Protein AF-A0A1G2IHN0-F1 (afdb_monomer_lite)

Secondary structure (DSSP, 8-state):
-HHHHHHHHHHHHHHHHHHHHHHHHHHHHHHHHHHHH--S-HHHHHHHHHHHHHHHHHHHHHHTT-HHHHHHH-TTSS---

Foldseek 3Di:
DVVVVVVVVVVVLLVVLVVLLVQLVVLLVVLVVCCVVVPDPNVVSVVSNVVSVVSNCQSVCLNVVPPVNCVVVNPPPNPDD

Organism: NCBI:txid1802214

pLDDT: mean 81.06, std 11.87, range [43.66, 95.12]

Structure (mmCIF, N/CA/C/O backbone):
data_AF-A0A1G2IHN0-F1
#
_entry.id   AF-A0A1G2IHN0-F1
#
loop_
_atom_site.group_PDB
_atom_site.id
_atom_site.type_symbol
_atom_site.label_atom_id
_atom_site.label_alt_id
_atom_site.label_comp_id
_atom_site.label_asym_id
_atom_site.label_entity_id
_atom_site.label_seq_id
_atom_site.pdbx_PDB_ins_code
_atom_site.Cartn_x
_atom_site.Cartn_y
_atom_site.Cartn_z
_atom_site.occupancy
_atom_site.B_iso_or_equiv
_atom_site.auth_seq_id
_atom_site.auth_comp_id
_atom_site.auth_asym_id
_atom_site.auth_atom_id
_atom_site.pdbx_PDB_model_num
ATOM 1 N N . MET A 1 1 ? -4.865 2.259 34.849 1.00 59.56 1 MET A N 1
ATOM 2 C CA . MET A 1 1 ? -3.899 1.541 33.982 1.00 59.56 1 MET A CA 1
ATOM 3 C C . MET A 1 1 ? -4.533 1.001 32.694 1.00 59.56 1 MET A C 1
ATOM 5 O O . MET A 1 1 ? -3.934 1.154 31.644 1.00 59.56 1 MET A O 1
ATOM 9 N N . ILE A 1 2 ? -5.757 0.459 32.732 1.00 69.75 2 ILE A N 1
ATOM 10 C CA . ILE A 1 2 ? -6.442 -0.176 31.580 1.00 69.75 2 ILE A CA 1
ATOM 11 C C . ILE A 1 2 ? -6.661 0.766 30.371 1.00 69.75 2 ILE A C 1
ATOM 13 O O . ILE A 1 2 ? -6.480 0.357 29.228 1.00 69.75 2 ILE A O 1
ATOM 17 N N . ILE A 1 3 ? -6.985 2.043 30.606 1.00 72.25 3 ILE A N 1
ATOM 18 C CA . ILE A 1 3 ? -7.256 3.028 29.537 1.00 72.25 3 ILE A CA 1
ATOM 19 C C . ILE A 1 3 ? -5.989 3.361 28.730 1.00 72.25 3 ILE A C 1
ATOM 21 O O . ILE A 1 3 ? -6.039 3.440 27.504 1.00 72.25 3 ILE A O 1
ATOM 25 N N . LEU A 1 4 ? -4.842 3.491 29.408 1.00 75.25 4 LEU A N 1
ATOM 26 C CA . LEU A 1 4 ? -3.555 3.797 28.774 1.00 75.25 4 LEU A CA 1
ATOM 27 C C . LEU A 1 4 ? -3.125 2.679 27.813 1.00 75.25 4 LEU A C 1
ATOM 29 O O . LEU A 1 4 ? -2.709 2.955 26.691 1.00 75.25 4 LEU A O 1
ATOM 33 N N . PHE A 1 5 ? -3.294 1.418 28.224 1.00 78.38 5 PHE A N 1
ATOM 34 C CA . PHE A 1 5 ? -3.011 0.257 27.377 1.00 78.38 5 PHE A CA 1
ATOM 35 C C . PHE A 1 5 ? -3.910 0.208 26.138 1.00 78.38 5 PHE A C 1
ATOM 37 O O . PHE A 1 5 ? -3.425 -0.086 25.046 1.00 78.38 5 PHE A O 1
ATOM 44 N N . LYS A 1 6 ? -5.203 0.540 26.275 1.00 76.31 6 LYS A N 1
ATOM 45 C CA . LYS A 1 6 ? -6.128 0.582 25.133 1.00 76.31 6 LYS A CA 1
ATOM 46 C C . LYS A 1 6 ? -5.725 1.674 24.132 1.00 76.31 6 LYS A C 1
ATOM 48 O O . LYS A 1 6 ? -5.727 1.423 22.931 1.00 76.31 6 LYS A O 1
ATOM 53 N N . PHE A 1 7 ? -5.305 2.842 24.622 1.00 77.81 7 PHE A N 1
ATOM 54 C CA . PHE A 1 7 ? -4.862 3.952 23.774 1.00 77.81 7 PHE A CA 1
ATOM 55 C C . PHE A 1 7 ? -3.559 3.638 23.024 1.00 77.81 7 PHE A C 1
ATOM 57 O O . PHE A 1 7 ? -3.492 3.828 21.813 1.00 77.81 7 PHE A O 1
ATOM 64 N N . LEU A 1 8 ? -2.554 3.083 23.712 1.00 81.62 8 LEU A N 1
ATOM 65 C CA . LEU A 1 8 ? -1.297 2.639 23.095 1.00 81.62 8 LEU A CA 1
ATOM 66 C C . LEU A 1 8 ? -1.533 1.595 22.004 1.00 81.62 8 LEU A C 1
ATOM 68 O O . LEU A 1 8 ? -0.955 1.698 20.926 1.00 81.62 8 LEU A O 1
ATOM 72 N N . LYS A 1 9 ? -2.415 0.624 22.270 1.00 79.06 9 LYS A N 1
ATOM 73 C CA . LYS A 1 9 ? -2.770 -0.416 21.304 1.00 79.06 9 LYS A CA 1
ATOM 74 C C . LYS A 1 9 ? -3.362 0.204 20.038 1.00 79.06 9 LYS A C 1
ATOM 76 O O . LYS A 1 9 ? -2.849 -0.045 18.956 1.00 79.06 9 LYS A O 1
ATOM 81 N N . ILE A 1 10 ? -4.382 1.054 20.172 1.00 79.75 10 ILE A N 1
ATOM 82 C CA . ILE A 1 10 ? -5.026 1.717 19.026 1.00 79.75 10 ILE A CA 1
ATOM 83 C C . ILE A 1 10 ? -4.013 2.553 18.240 1.00 79.75 10 ILE A C 1
ATOM 85 O O . ILE A 1 10 ? -3.934 2.423 17.022 1.00 79.75 10 ILE A O 1
ATOM 89 N N . SER A 1 11 ? -3.207 3.362 18.931 1.00 81.50 11 SER A N 1
ATOM 90 C CA . SER A 1 11 ? -2.203 4.209 18.283 1.00 81.50 11 SER A CA 1
ATOM 91 C C . SER A 1 11 ? -1.166 3.384 17.516 1.00 81.50 11 SER A C 1
ATOM 93 O O . SER A 1 11 ? -0.797 3.743 16.403 1.00 81.50 11 SER A O 1
ATOM 95 N N . PHE A 1 12 ? -0.738 2.245 18.071 1.00 83.94 12 PHE A N 1
ATOM 96 C CA . PHE A 1 12 ? 0.187 1.328 17.407 1.00 83.94 12 PHE A CA 1
ATOM 97 C C . PHE A 1 12 ? -0.406 0.730 16.126 1.00 83.94 12 PHE A C 1
ATOM 99 O O . PHE A 1 12 ? 0.279 0.711 15.110 1.00 83.94 12 PHE A O 1
ATOM 106 N N . PHE A 1 13 ? -1.669 0.292 16.142 1.00 80.50 13 PHE A N 1
ATOM 107 C CA . PHE A 1 13 ? -2.323 -0.245 14.941 1.00 80.50 13 PHE A CA 1
ATOM 108 C C . PHE A 1 13 ? -2.488 0.816 13.853 1.00 80.50 13 PHE A C 1
ATOM 110 O O . PHE A 1 13 ? -2.092 0.592 12.715 1.00 80.50 13 PHE A O 1
ATOM 117 N N . VAL A 1 14 ? -2.960 2.006 14.225 1.00 83.94 14 VAL A N 1
ATOM 118 C CA . VAL A 1 14 ? -3.082 3.145 13.304 1.00 83.94 14 VAL A CA 1
ATOM 119 C C . VAL A 1 14 ? -1.720 3.515 12.707 1.00 83.94 14 VAL A C 1
ATOM 121 O O . VAL A 1 14 ? -1.610 3.763 11.508 1.00 83.94 14 VAL A O 1
ATOM 124 N N . PHE A 1 15 ? -0.664 3.527 13.522 1.00 87.38 15 PHE A N 1
ATOM 125 C CA . PHE A 1 15 ? 0.697 3.785 13.056 1.00 87.38 15 PHE A CA 1
ATOM 126 C C . PHE A 1 15 ? 1.215 2.683 12.120 1.00 87.38 15 PHE A C 1
ATOM 128 O O . PHE A 1 15 ? 1.829 2.982 11.093 1.00 87.38 15 PHE A O 1
ATOM 135 N N . LEU A 1 16 ? 0.954 1.416 12.445 1.00 87.62 16 LEU A N 1
ATOM 136 C CA . LEU A 1 16 ? 1.335 0.272 11.620 1.00 87.62 16 LEU A CA 1
ATOM 137 C C . LEU A 1 16 ? 0.666 0.338 10.240 1.00 87.62 16 LEU A C 1
ATOM 139 O O . LEU A 1 16 ? 1.324 0.111 9.230 1.00 87.62 16 LEU A O 1
ATOM 143 N N . ASP A 1 17 ? -0.603 0.732 10.178 1.00 88.62 17 ASP A N 1
ATOM 144 C CA . ASP A 1 17 ? -1.304 0.911 8.908 1.00 88.62 17 ASP A CA 1
ATOM 145 C C . ASP A 1 17 ? -0.765 2.076 8.095 1.00 88.62 17 ASP A C 1
ATOM 147 O O . ASP A 1 17 ? -0.502 1.921 6.907 1.00 88.62 17 ASP A O 1
ATOM 151 N N . ILE A 1 18 ? -0.574 3.242 8.717 1.00 89.50 18 ILE A N 1
ATOM 152 C CA . ILE A 1 18 ? -0.055 4.420 8.011 1.00 89.50 18 ILE A CA 1
ATOM 153 C C . ILE A 1 18 ? 1.341 4.124 7.461 1.00 89.50 18 ILE A C 1
ATOM 155 O O . ILE A 1 18 ? 1.621 4.430 6.303 1.00 89.50 18 ILE A O 1
ATOM 159 N N . SER A 1 19 ? 2.203 3.493 8.261 1.00 92.56 19 SER A N 1
ATOM 160 C CA . SER A 1 19 ? 3.541 3.095 7.816 1.00 92.56 19 SER A CA 1
ATOM 161 C C . SER A 1 19 ? 3.493 2.028 6.718 1.00 92.56 19 SER A C 1
ATOM 163 O O . SER A 1 19 ? 4.258 2.120 5.760 1.00 92.56 19 SER A O 1
ATOM 165 N N . GLY A 1 20 ? 2.550 1.085 6.779 1.00 91.38 20 GLY A N 1
ATOM 166 C CA . GLY A 1 20 ? 2.314 0.093 5.732 1.00 91.38 20 GLY A CA 1
ATOM 167 C C . GLY A 1 20 ? 1.780 0.678 4.418 1.00 91.38 20 GLY A C 1
ATOM 168 O O . GLY A 1 20 ? 2.244 0.300 3.342 1.00 91.38 20 GLY A O 1
ATOM 169 N N . ILE A 1 21 ? 0.870 1.657 4.477 1.00 92.25 21 ILE A N 1
ATOM 170 C CA . ILE A 1 21 ? 0.407 2.421 3.305 1.00 92.25 21 ILE A CA 1
ATOM 171 C C . ILE A 1 21 ? 1.589 3.1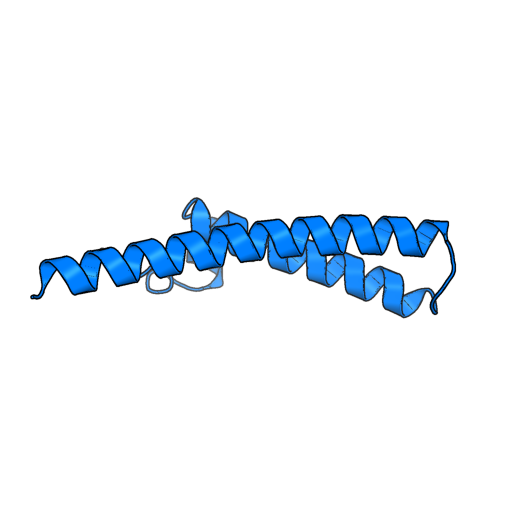64 2.680 1.00 92.25 21 ILE A C 1
ATOM 173 O O . ILE A 1 21 ? 1.790 3.093 1.467 1.00 92.25 21 ILE A O 1
ATOM 177 N N . LEU A 1 22 ? 2.388 3.849 3.503 1.00 94.00 22 LEU A N 1
ATOM 178 C CA . LEU A 1 22 ? 3.553 4.602 3.045 1.00 94.00 22 LEU A CA 1
ATOM 179 C C . LEU A 1 22 ? 4.593 3.681 2.394 1.00 94.00 22 LEU A C 1
ATOM 181 O O . LEU A 1 22 ? 5.134 4.016 1.342 1.00 94.00 22 LEU A O 1
ATOM 185 N N . LEU A 1 23 ? 4.819 2.500 2.976 1.00 93.62 23 LEU A N 1
ATOM 186 C CA . LEU A 1 23 ? 5.674 1.461 2.410 1.00 93.62 23 LEU A CA 1
ATOM 187 C C . LEU A 1 23 ? 5.141 0.969 1.058 1.00 93.62 23 LEU A C 1
ATOM 189 O O . LEU A 1 23 ? 5.913 0.846 0.112 1.00 93.62 23 LEU A O 1
ATOM 193 N N . GLY A 1 24 ? 3.833 0.730 0.938 1.00 92.62 24 GLY A N 1
ATOM 194 C CA . GLY A 1 24 ? 3.202 0.336 -0.323 1.00 92.62 24 GLY A CA 1
ATOM 195 C C . GLY A 1 24 ? 3.374 1.388 -1.425 1.00 92.62 24 GLY A C 1
ATOM 196 O O . GLY A 1 24 ? 3.779 1.054 -2.537 1.00 92.62 24 GLY A O 1
ATOM 197 N N . VAL A 1 25 ? 3.154 2.670 -1.103 1.00 94.00 25 VAL A N 1
ATOM 198 C CA . VAL A 1 25 ? 3.401 3.800 -2.022 1.00 94.00 25 VAL A CA 1
ATOM 199 C C . VAL A 1 25 ? 4.878 3.882 -2.410 1.00 94.00 25 VAL A C 1
ATOM 201 O O . VAL A 1 25 ? 5.197 4.066 -3.584 1.00 94.00 25 VAL A O 1
ATOM 204 N N . PHE A 1 26 ? 5.782 3.711 -1.444 1.00 95.12 26 PHE A N 1
ATOM 205 C CA . PHE A 1 26 ? 7.219 3.713 -1.692 1.00 95.12 26 PHE A CA 1
ATOM 206 C C . PHE A 1 26 ? 7.638 2.579 -2.634 1.00 95.12 26 PHE A C 1
ATOM 208 O O . PHE A 1 26 ? 8.360 2.829 -3.593 1.00 95.12 26 PHE A O 1
ATOM 215 N N . LEU A 1 27 ? 7.157 1.354 -2.412 1.00 93.62 27 LEU A N 1
ATOM 216 C CA . LEU A 1 27 ? 7.456 0.199 -3.264 1.00 93.62 27 LEU A C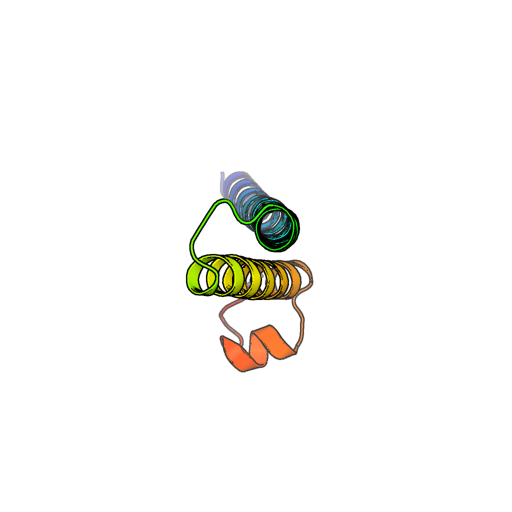A 1
ATOM 217 C C . LEU A 1 27 ? 6.880 0.350 -4.673 1.00 93.62 27 LEU A C 1
ATOM 219 O O . LEU A 1 27 ? 7.534 -0.025 -5.640 1.00 93.62 27 LEU A O 1
ATOM 223 N N . LEU A 1 28 ? 5.690 0.938 -4.801 1.00 92.56 28 LEU A N 1
ATOM 224 C CA . LEU A 1 28 ? 5.106 1.288 -6.094 1.00 92.56 28 LEU A CA 1
ATOM 225 C C . LEU A 1 28 ? 5.978 2.287 -6.855 1.00 92.56 28 LEU A C 1
ATOM 227 O O . LEU A 1 28 ? 6.305 2.062 -8.019 1.00 92.56 28 LEU A O 1
ATOM 231 N N . PHE A 1 29 ? 6.381 3.370 -6.190 1.00 92.00 29 PHE A N 1
ATOM 232 C CA . PHE A 1 29 ? 7.250 4.379 -6.783 1.00 92.00 29 PHE A CA 1
ATOM 233 C C . PHE A 1 29 ? 8.616 3.797 -7.161 1.00 92.00 29 PHE A C 1
ATOM 235 O O . PHE A 1 29 ? 9.086 4.008 -8.278 1.00 92.00 29 PHE A O 1
ATOM 242 N N . LEU A 1 30 ? 9.222 3.014 -6.263 1.00 90.56 30 LEU A N 1
ATOM 243 C CA . LEU A 1 30 ? 10.484 2.322 -6.502 1.00 90.56 30 LEU A CA 1
ATOM 244 C C . LEU A 1 30 ? 10.365 1.363 -7.687 1.00 90.56 30 LEU A C 1
ATOM 246 O O . LEU A 1 30 ? 11.199 1.403 -8.580 1.00 90.56 30 LEU A O 1
ATOM 250 N N . GLY A 1 31 ? 9.316 0.545 -7.732 1.00 88.81 31 GLY A N 1
ATOM 251 C CA . GLY A 1 31 ? 9.073 -0.384 -8.828 1.00 88.81 31 GLY A CA 1
ATOM 252 C C . GLY A 1 31 ? 8.935 0.327 -10.176 1.00 88.81 31 GLY A C 1
ATOM 253 O O . GLY A 1 31 ? 9.571 -0.078 -11.142 1.00 88.81 31 GLY A O 1
ATOM 254 N N . VAL A 1 32 ? 8.198 1.443 -10.241 1.00 87.06 32 VAL A N 1
ATOM 255 C CA . VAL A 1 32 ? 8.110 2.270 -11.461 1.00 87.06 32 VAL A CA 1
ATOM 256 C C . VAL A 1 32 ? 9.475 2.842 -11.850 1.00 87.06 32 VAL A C 1
ATOM 258 O O . VAL A 1 32 ? 9.847 2.805 -13.022 1.00 87.06 32 VAL A O 1
ATOM 261 N N . LEU A 1 33 ? 10.244 3.338 -10.878 1.00 89.19 33 LEU A N 1
ATOM 262 C CA . LEU A 1 33 ? 11.583 3.873 -11.118 1.00 89.19 33 LEU A CA 1
ATOM 263 C C . LEU A 1 33 ? 12.533 2.796 -11.668 1.00 89.19 33 LEU A C 1
ATOM 265 O O . LEU A 1 33 ? 13.310 3.071 -12.579 1.00 89.19 33 LEU A O 1
ATOM 269 N N . LEU A 1 34 ? 12.449 1.569 -11.149 1.00 88.69 34 LEU A N 1
ATOM 270 C CA . LEU A 1 34 ? 13.255 0.432 -11.592 1.00 88.69 34 LEU A CA 1
ATOM 271 C C . LEU A 1 34 ? 12.890 -0.021 -13.007 1.00 88.69 34 LEU A C 1
ATOM 273 O O . LEU A 1 34 ? 13.790 -0.238 -13.817 1.00 88.69 34 LEU A O 1
ATOM 277 N N . VAL A 1 35 ? 11.595 -0.042 -13.340 1.00 83.69 35 VAL A N 1
ATOM 278 C CA . VAL A 1 35 ? 11.116 -0.340 -14.701 1.00 83.69 35 VAL A CA 1
ATOM 279 C C . VAL A 1 35 ? 11.671 0.659 -15.724 1.00 83.69 35 VAL A C 1
ATOM 281 O O . VAL A 1 35 ? 11.987 0.271 -16.847 1.00 83.69 35 VAL A O 1
ATOM 284 N N . ILE A 1 36 ? 11.820 1.934 -15.348 1.00 86.56 36 ILE A N 1
ATOM 285 C CA . ILE A 1 36 ? 12.379 2.979 -16.222 1.00 86.56 36 ILE A CA 1
ATOM 286 C C . ILE A 1 36 ? 13.919 2.931 -16.248 1.00 86.56 36 ILE A C 1
ATOM 288 O O . ILE A 1 36 ? 14.527 3.207 -17.281 1.00 86.56 36 ILE A O 1
ATOM 292 N N . GLY A 1 37 ? 14.553 2.598 -15.120 1.00 81.06 37 GLY A N 1
ATOM 293 C CA . GLY A 1 37 ? 16.004 2.665 -14.923 1.00 81.06 37 GLY A CA 1
ATOM 294 C C . GLY A 1 37 ? 16.786 1.380 -15.211 1.00 81.06 37 GLY A C 1
ATOM 295 O O . GLY A 1 37 ? 18.011 1.420 -15.138 1.00 81.06 37 GLY A O 1
ATOM 296 N N . ALA A 1 38 ? 16.112 0.262 -15.507 1.00 66.19 38 ALA A N 1
ATOM 297 C CA . ALA A 1 38 ? 16.687 -1.043 -15.873 1.00 66.19 38 ALA A CA 1
ATOM 298 C C . ALA A 1 38 ? 17.904 -1.476 -15.023 1.00 66.19 38 ALA A C 1
ATOM 300 O O . ALA A 1 38 ? 18.879 -2.025 -15.536 1.00 66.19 38 ALA A O 1
ATOM 301 N N . ALA A 1 39 ? 17.863 -1.212 -13.713 1.00 76.06 39 ALA A N 1
ATOM 302 C CA . ALA A 1 39 ? 18.969 -1.510 -12.802 1.00 76.06 39 ALA A CA 1
ATOM 303 C C . ALA A 1 39 ? 18.978 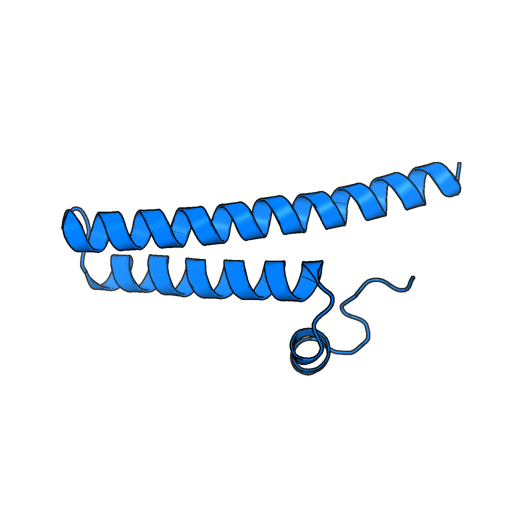-2.973 -12.315 1.00 76.06 39 ALA A C 1
ATOM 305 O O . ALA A 1 39 ? 19.984 -3.434 -11.775 1.00 76.06 39 ALA A O 1
ATOM 306 N N . ILE A 1 40 ? 17.865 -3.701 -12.469 1.00 83.38 40 ILE A N 1
ATOM 307 C CA . ILE A 1 40 ? 17.648 -5.042 -11.908 1.00 83.38 40 ILE A CA 1
ATOM 308 C C . ILE A 1 40 ? 16.923 -5.919 -12.951 1.00 83.38 40 ILE A C 1
ATOM 310 O O . ILE A 1 40 ? 16.333 -5.383 -13.891 1.00 83.38 40 ILE A O 1
ATOM 314 N N . PRO A 1 41 ? 16.982 -7.266 -12.868 1.00 84.94 41 PRO A N 1
ATOM 315 C CA . PRO A 1 41 ? 16.229 -8.116 -13.780 1.00 84.94 41 PRO A CA 1
ATOM 316 C C . PRO A 1 41 ? 14.726 -7.827 -13.755 1.00 84.94 41 PRO A C 1
ATOM 318 O O . PRO A 1 41 ? 14.1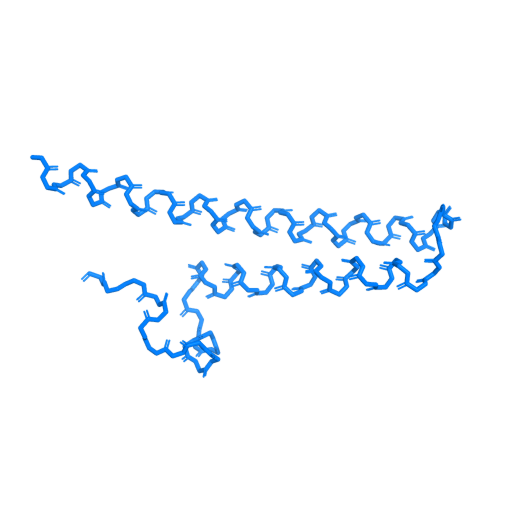00 -7.832 -12.699 1.00 84.94 41 PRO A O 1
ATOM 321 N N . GLN A 1 42 ? 14.145 -7.690 -14.946 1.00 82.75 42 GLN A N 1
ATOM 322 C CA . GLN A 1 42 ? 12.765 -7.250 -15.177 1.00 82.75 42 GLN A CA 1
ATOM 323 C C . GLN A 1 42 ? 11.708 -8.023 -14.371 1.00 82.75 42 GLN A C 1
ATOM 325 O O . GLN A 1 42 ? 10.705 -7.460 -13.945 1.00 82.75 42 GLN A O 1
ATOM 330 N N . TRP A 1 43 ? 11.924 -9.322 -14.140 1.00 86.69 43 TRP A N 1
ATOM 331 C CA . TRP A 1 43 ? 11.015 -10.148 -13.341 1.00 86.69 43 TRP A CA 1
ATOM 332 C C . TRP A 1 43 ? 10.939 -9.692 -11.877 1.00 86.69 43 TRP A C 1
ATOM 334 O O . TRP A 1 43 ? 9.876 -9.790 -11.268 1.00 86.69 43 TRP A O 1
ATOM 344 N N . LEU A 1 44 ? 12.032 -9.162 -11.319 1.00 86.94 44 LEU A N 1
ATOM 345 C CA . LEU A 1 44 ? 12.072 -8.661 -9.950 1.00 86.94 44 LEU A CA 1
ATOM 346 C C . LEU A 1 44 ? 11.364 -7.307 -9.826 1.00 86.94 44 LEU A C 1
ATOM 348 O O . LEU A 1 44 ? 10.667 -7.084 -8.838 1.00 86.94 44 LEU A O 1
ATOM 352 N N . ASP A 1 45 ? 11.464 -6.447 -10.842 1.00 86.44 45 ASP A N 1
ATOM 353 C CA . ASP A 1 45 ? 10.780 -5.148 -10.863 1.00 86.44 45 ASP A CA 1
ATOM 354 C C . ASP A 1 45 ? 9.261 -5.329 -10.756 1.00 86.44 45 ASP A C 1
ATOM 356 O O . ASP A 1 45 ? 8.600 -4.710 -9.920 1.00 86.44 45 ASP A O 1
ATOM 360 N N . TRP A 1 46 ? 8.712 -6.259 -11.546 1.00 86.88 46 TRP A N 1
ATOM 361 C CA . TRP A 1 46 ? 7.292 -6.607 -11.494 1.00 86.88 46 TRP A CA 1
ATOM 362 C C . TRP A 1 46 ? 6.877 -7.168 -10.133 1.00 86.88 46 TRP A C 1
ATOM 364 O O . TRP A 1 46 ? 5.805 -6.823 -9.637 1.00 86.88 46 TRP A O 1
ATOM 374 N N . ILE A 1 47 ? 7.720 -7.986 -9.496 1.00 90.88 47 ILE A N 1
ATOM 375 C CA . ILE A 1 47 ? 7.449 -8.508 -8.149 1.00 90.88 47 ILE A CA 1
ATOM 376 C C . ILE A 1 47 ? 7.382 -7.365 -7.131 1.00 90.88 47 ILE A C 1
ATOM 378 O O . ILE A 1 47 ? 6.453 -7.330 -6.326 1.00 90.88 47 ILE A O 1
ATOM 382 N N . ILE A 1 48 ? 8.317 -6.412 -7.178 1.00 90.00 48 ILE A N 1
ATOM 383 C CA . ILE A 1 48 ? 8.343 -5.255 -6.269 1.00 90.00 48 ILE A CA 1
ATOM 384 C C . ILE A 1 48 ? 7.067 -4.419 -6.424 1.00 90.00 48 ILE A C 1
ATOM 386 O O . ILE A 1 48 ? 6.439 -4.068 -5.423 1.00 90.00 48 ILE A O 1
ATOM 390 N N . VAL A 1 49 ? 6.642 -4.161 -7.664 1.00 89.31 49 VAL A N 1
ATOM 391 C CA . VAL A 1 49 ? 5.391 -3.443 -7.954 1.00 89.31 49 VAL A CA 1
ATOM 392 C C . VAL A 1 49 ? 4.187 -4.197 -7.392 1.00 89.31 49 VAL A C 1
ATOM 394 O O . VAL A 1 49 ? 3.374 -3.605 -6.684 1.00 89.31 49 VAL A O 1
ATOM 397 N N . VAL A 1 50 ? 4.075 -5.502 -7.659 1.00 92.94 50 VAL A N 1
ATOM 398 C CA . VAL A 1 50 ? 2.951 -6.325 -7.181 1.00 92.94 50 VAL A CA 1
ATOM 399 C C . VAL A 1 50 ? 2.902 -6.356 -5.654 1.00 92.94 50 VAL A C 1
ATOM 401 O O . VAL A 1 50 ? 1.835 -6.146 -5.080 1.00 92.94 50 VAL A O 1
ATOM 404 N N . ILE A 1 51 ? 4.041 -6.543 -4.982 1.00 93.06 51 ILE A N 1
ATOM 405 C CA . ILE A 1 51 ? 4.113 -6.524 -3.515 1.00 93.06 51 ILE A CA 1
ATOM 406 C C . ILE A 1 51 ? 3.719 -5.145 -2.975 1.00 93.06 51 ILE A C 1
ATOM 408 O O . ILE A 1 51 ? 2.959 -5.075 -2.012 1.00 93.06 51 ILE A O 1
ATOM 412 N N . GLY A 1 52 ? 4.172 -4.058 -3.606 1.00 92.19 52 GLY A N 1
ATOM 413 C CA . GLY A 1 52 ? 3.788 -2.694 -3.236 1.00 92.19 52 GLY A CA 1
ATOM 414 C C . GLY A 1 52 ? 2.282 -2.454 -3.344 1.00 92.19 52 GLY A C 1
ATOM 415 O O . GLY A 1 52 ? 1.674 -1.940 -2.406 1.00 92.19 52 GLY A O 1
ATOM 416 N N . ILE A 1 53 ? 1.663 -2.903 -4.441 1.00 92.88 53 ILE A N 1
ATOM 417 C CA . ILE A 1 53 ? 0.207 -2.857 -4.647 1.00 92.88 53 ILE A CA 1
ATOM 418 C C . ILE A 1 53 ? -0.516 -3.653 -3.559 1.00 92.88 53 ILE A C 1
ATOM 420 O O . ILE A 1 53 ? -1.445 -3.142 -2.931 1.00 92.88 53 ILE A O 1
ATOM 424 N N . CYS A 1 54 ? -0.092 -4.894 -3.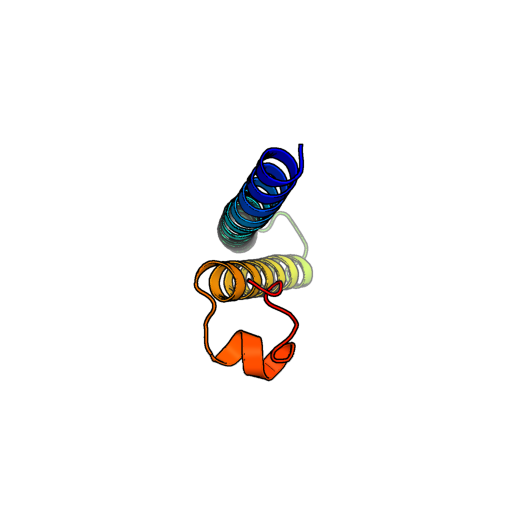313 1.00 92.12 54 CYS A N 1
ATOM 425 C CA . CYS A 1 54 ? -0.698 -5.753 -2.302 1.00 92.12 54 CYS A CA 1
ATOM 426 C C . CYS A 1 54 ? -0.591 -5.142 -0.901 1.00 92.12 54 CYS A C 1
ATOM 428 O O . CYS A 1 54 ? -1.600 -5.066 -0.203 1.00 92.12 54 CYS A O 1
ATOM 430 N N . ALA A 1 55 ? 0.592 -4.666 -0.506 1.00 90.38 55 ALA A N 1
ATOM 431 C CA . ALA A 1 55 ? 0.812 -4.009 0.780 1.00 90.38 55 ALA A CA 1
ATOM 432 C C . ALA A 1 55 ? -0.051 -2.748 0.918 1.00 90.38 55 ALA A C 1
ATOM 434 O O . ALA A 1 55 ? -0.737 -2.577 1.926 1.00 90.38 55 ALA A O 1
ATOM 435 N N . PHE A 1 56 ? -0.093 -1.908 -0.119 1.00 91.00 56 PHE A N 1
ATOM 436 C CA . PHE A 1 56 ? -0.915 -0.702 -0.137 1.00 91.00 56 PHE A CA 1
ATOM 437 C C . PHE A 1 56 ? -2.399 -1.024 0.068 1.00 91.00 56 PHE A C 1
ATOM 439 O O . PHE A 1 56 ? -3.023 -0.475 0.971 1.00 91.00 56 PHE A O 1
ATOM 446 N N . PHE A 1 57 ? -2.966 -1.947 -0.714 1.00 88.50 57 PHE A N 1
ATOM 447 C CA . PHE A 1 57 ? -4.376 -2.317 -0.580 1.00 88.50 57 PHE A CA 1
ATOM 448 C C . PHE A 1 57 ? -4.685 -3.045 0.727 1.00 88.50 57 PHE A C 1
ATOM 450 O O . PHE A 1 57 ? -5.791 -2.900 1.249 1.00 88.50 57 PHE A O 1
ATOM 457 N N . LEU A 1 58 ? -3.750 -3.823 1.270 1.00 88.19 58 LEU A N 1
ATOM 458 C CA . LEU A 1 58 ? -3.946 -4.499 2.548 1.00 88.19 58 LEU A CA 1
ATOM 459 C C . LEU A 1 58 ? -4.033 -3.478 3.681 1.00 88.19 58 LEU A C 1
ATOM 461 O O . LEU A 1 58 ? -5.029 -3.450 4.402 1.00 88.19 58 LEU A O 1
ATOM 465 N N . HIS A 1 59 ? -3.054 -2.580 3.778 1.00 88.88 59 HIS A N 1
ATOM 466 C CA . HIS A 1 59 ? -3.031 -1.572 4.832 1.00 88.88 59 HIS A CA 1
ATOM 467 C C . HIS A 1 59 ? -4.104 -0.497 4.652 1.00 88.88 59 HIS A C 1
ATOM 469 O O . HIS A 1 59 ? -4.698 -0.066 5.633 1.00 88.88 59 HIS A O 1
ATOM 475 N N . LEU A 1 60 ? -4.439 -0.106 3.421 1.00 86.25 60 LEU A N 1
ATOM 476 C CA . LEU A 1 60 ? -5.529 0.839 3.165 1.00 86.25 60 LEU A CA 1
ATOM 477 C C . LEU A 1 60 ? -6.891 0.220 3.498 1.00 86.25 60 LEU A C 1
ATOM 479 O O . LEU A 1 60 ? -7.736 0.854 4.130 1.00 86.25 60 LEU A O 1
ATOM 483 N N . GLY A 1 61 ? -7.093 -1.045 3.129 1.00 83.94 61 GLY A N 1
ATOM 484 C CA . GLY A 1 61 ? -8.284 -1.794 3.505 1.00 83.94 61 GLY A CA 1
ATOM 485 C C . GLY A 1 61 ? -8.423 -1.970 5.015 1.00 83.94 61 GLY A C 1
ATOM 486 O O . GLY A 1 61 ? -9.541 -1.865 5.530 1.00 83.94 61 GLY A O 1
ATOM 487 N N . HIS A 1 62 ? -7.308 -2.209 5.711 1.00 82.69 62 HIS A N 1
ATOM 488 C CA . HIS A 1 62 ? -7.282 -2.305 7.167 1.00 82.69 62 HIS A CA 1
ATOM 489 C C . HIS A 1 62 ? -7.572 -0.940 7.821 1.00 82.69 62 HIS A C 1
ATOM 491 O O . HIS A 1 62 ? -8.485 -0.805 8.631 1.00 82.69 62 HIS A O 1
ATOM 497 N N . TYR A 1 63 ? -6.910 0.122 7.373 1.00 81.25 63 TYR A N 1
ATOM 498 C CA . TYR A 1 63 ? -7.088 1.464 7.923 1.00 81.25 63 TYR A CA 1
ATOM 499 C C . TYR A 1 63 ? -8.536 1.975 7.823 1.00 81.25 63 TYR A C 1
ATOM 501 O O . TYR A 1 63 ? -9.107 2.473 8.794 1.00 81.25 63 TYR A O 1
ATOM 509 N N . PHE A 1 64 ? -9.168 1.819 6.654 1.00 80.50 64 PHE A N 1
ATOM 510 C CA . PHE A 1 64 ? -10.545 2.270 6.417 1.00 80.50 64 PHE A CA 1
ATOM 511 C C . PHE A 1 64 ? -11.612 1.246 6.829 1.00 80.50 64 PHE A C 1
ATOM 513 O O . PHE A 1 64 ? -12.806 1.516 6.682 1.00 80.50 64 PHE A O 1
ATOM 520 N N . ASN A 1 65 ? -11.208 0.075 7.333 1.00 75.56 65 ASN A N 1
ATOM 521 C CA . ASN A 1 65 ? -12.105 -1.028 7.676 1.00 75.56 65 ASN A CA 1
ATOM 522 C C . ASN A 1 65 ? -13.079 -1.375 6.528 1.00 75.56 65 ASN A C 1
ATOM 524 O O . ASN A 1 65 ? -14.301 -1.468 6.707 1.00 75.56 65 ASN A O 1
ATOM 528 N N . LEU A 1 66 ? -12.525 -1.514 5.316 1.00 73.94 66 LEU A N 1
ATOM 529 C CA . LEU A 1 66 ? -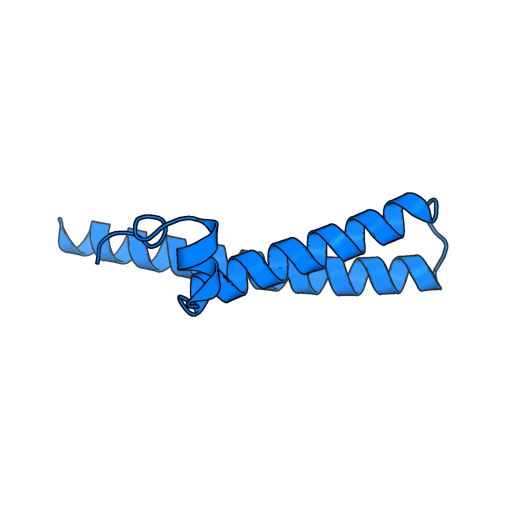13.292 -1.738 4.090 1.00 73.94 66 LEU A CA 1
ATOM 530 C C . LEU A 1 66 ? -13.932 -3.133 4.073 1.00 73.94 66 LEU A C 1
ATOM 532 O O . LEU A 1 66 ? -13.365 -4.125 4.530 1.00 73.94 66 LEU A O 1
ATOM 536 N N . ARG A 1 67 ? -15.128 -3.224 3.480 1.00 67.56 67 ARG A N 1
ATOM 537 C CA . ARG A 1 67 ? -15.954 -4.445 3.471 1.00 67.56 67 ARG A CA 1
ATOM 538 C C . ARG A 1 67 ? -15.247 -5.663 2.858 1.00 67.56 67 ARG A C 1
ATOM 540 O O . ARG A 1 67 ? -15.466 -6.775 3.328 1.00 67.56 67 ARG A O 1
ATOM 547 N N . TYR A 1 68 ? -14.389 -5.474 1.853 1.00 70.94 68 TYR A N 1
ATOM 548 C CA . TYR A 1 68 ? -13.662 -6.586 1.225 1.00 70.94 68 TYR A CA 1
ATOM 549 C C . TYR A 1 68 ? -12.586 -7.191 2.141 1.00 70.94 68 TYR A C 1
ATOM 551 O O . TYR A 1 68 ? -12.335 -8.387 2.060 1.00 70.94 68 TYR A O 1
ATOM 559 N N . MET A 1 69 ? -11.993 -6.411 3.053 1.00 67.44 69 MET A N 1
ATOM 560 C CA . MET A 1 69 ? -11.036 -6.937 4.035 1.00 67.44 69 MET A CA 1
ATOM 561 C C . MET A 1 69 ? -11.719 -7.842 5.058 1.00 67.44 69 MET A C 1
ATOM 563 O O . MET A 1 69 ? -11.168 -8.880 5.406 1.00 67.44 69 MET A O 1
ATOM 567 N N . ARG A 1 70 ? -12.953 -7.515 5.473 1.00 68.19 70 ARG A N 1
ATOM 568 C CA . ARG A 1 70 ? -13.764 -8.425 6.306 1.00 68.19 70 ARG A CA 1
ATOM 569 C C . ARG A 1 70 ? -14.130 -9.709 5.571 1.00 68.19 70 ARG A C 1
ATOM 571 O O . ARG A 1 70 ? -14.212 -10.757 6.194 1.00 68.19 70 ARG A O 1
ATOM 578 N N . TRP A 1 71 ? -14.336 -9.634 4.257 1.00 66.69 71 TRP A N 1
ATOM 579 C CA . TRP A 1 71 ? -14.610 -10.814 3.438 1.00 66.69 71 TRP A CA 1
ATOM 580 C C . TRP A 1 71 ? -13.368 -11.704 3.257 1.00 66.69 71 TRP A C 1
ATOM 582 O O . TRP A 1 71 ? -13.487 -12.920 3.337 1.00 66.69 71 TRP A O 1
ATOM 592 N N . LEU A 1 72 ? -12.181 -11.111 3.070 1.00 72.19 72 LEU A N 1
ATOM 593 C CA . LEU A 1 72 ? -10.922 -11.844 2.866 1.00 72.19 72 LEU A CA 1
ATOM 594 C C . LEU A 1 72 ? -10.326 -12.430 4.153 1.00 72.19 72 LEU A C 1
ATOM 596 O O . LEU A 1 72 ? -9.797 -13.537 4.123 1.00 72.19 72 LEU A O 1
ATOM 600 N N . PHE A 1 73 ? -10.384 -11.695 5.265 1.00 73.62 73 PHE A N 1
ATOM 601 C CA . PHE A 1 73 ? -9.703 -12.067 6.511 1.00 73.62 73 PHE A CA 1
ATOM 602 C C . PHE A 1 73 ? -10.659 -12.414 7.666 1.00 73.62 73 PHE A C 1
ATOM 604 O O . PHE A 1 73 ? -10.210 -12.814 8.739 1.00 73.62 73 PHE A O 1
ATOM 611 N N . GLY A 1 74 ? -11.973 -12.311 7.445 1.00 65.88 74 GLY A N 1
ATOM 612 C CA . GLY A 1 74 ? -13.009 -12.610 8.434 1.00 65.88 74 GLY A CA 1
ATOM 613 C C . GLY A 1 74 ? -13.366 -11.427 9.341 1.00 65.88 74 GLY A C 1
ATOM 614 O O . GLY A 1 74 ? -12.644 -10.431 9.434 1.00 65.88 74 GLY A O 1
ATOM 615 N N . GLU A 1 75 ? -14.504 -11.534 10.035 1.00 63.00 75 GLU A N 1
ATOM 616 C CA . GLU A 1 75 ? -15.039 -10.450 10.880 1.00 63.00 75 GLU A CA 1
ATOM 617 C C . GLU A 1 75 ? -14.148 -10.113 12.090 1.00 63.00 75 GLU A C 1
ATOM 619 O O . GLU A 1 75 ? -14.171 -8.979 12.559 1.00 63.00 75 GLU A O 1
ATOM 624 N N . ASN A 1 76 ? -13.301 -11.055 12.524 1.00 58.31 76 ASN A N 1
ATOM 625 C CA . ASN A 1 76 ? -12.413 -10.921 13.689 1.00 58.31 76 ASN A CA 1
ATOM 626 C C . ASN A 1 76 ? -11.026 -10.329 13.364 1.00 58.31 76 ASN A C 1
ATOM 628 O O . ASN A 1 76 ? -10.189 -10.211 14.258 1.00 58.31 76 ASN A O 1
ATOM 632 N N . TYR A 1 77 ? -10.739 -9.994 12.099 1.00 56.66 77 TYR A N 1
ATOM 633 C CA . TYR A 1 77 ? -9.434 -9.440 11.705 1.00 56.66 77 TYR A CA 1
ATOM 634 C C . TYR A 1 77 ? -9.252 -7.982 12.146 1.00 56.66 77 TYR A C 1
ATOM 636 O O . TYR A 1 77 ? -8.146 -7.523 12.427 1.00 56.66 77 TYR A O 1
ATOM 644 N N . PHE A 1 78 ? -10.362 -7.255 12.241 1.00 56.78 78 PHE A N 1
ATOM 645 C CA . PHE A 1 78 ? -10.408 -5.941 12.856 1.00 56.78 78 PHE A CA 1
ATOM 646 C C . PHE A 1 78 ? -10.607 -6.159 14.341 1.00 56.78 78 PHE A C 1
ATOM 648 O O . PHE A 1 78 ? -11.666 -6.626 14.745 1.00 56.78 78 PHE A O 1
ATOM 655 N N . LEU A 1 79 ? -9.574 -5.862 15.127 1.00 51.38 79 LEU A N 1
ATOM 656 C CA . LEU A 1 79 ? -9.597 -5.927 16.586 1.00 51.38 79 LEU A CA 1
ATOM 657 C C . LEU A 1 79 ? -10.975 -5.557 17.136 1.00 51.38 79 LEU A C 1
ATOM 659 O O . LEU A 1 79 ? -11.464 -4.455 16.874 1.00 51.38 79 LEU A O 1
ATOM 663 N N . GLU A 1 80 ? -11.562 -6.480 17.899 1.00 46.69 80 GLU A N 1
ATOM 664 C CA . GLU A 1 80 ? -12.730 -6.233 18.742 1.00 46.69 80 GLU A CA 1
ATOM 665 C C . GLU A 1 80 ? -12.623 -4.843 19.391 1.00 46.69 80 GLU A C 1
ATOM 667 O O . GLU A 1 80 ? -11.665 -4.540 20.113 1.00 46.69 80 GLU A O 1
ATOM 672 N N . LYS A 1 81 ? -13.585 -3.983 19.043 1.00 43.66 81 LYS A N 1
ATOM 673 C CA . LYS A 1 81 ? -13.737 -2.610 19.539 1.00 43.66 81 LYS A CA 1
ATOM 674 C C . LYS A 1 81 ? -13.976 -2.577 21.051 1.00 43.66 81 LYS A C 1
ATOM 676 O O . LYS A 1 81 ? -14.866 -3.317 21.510 1.00 43.66 81 LYS A O 1
#

Radius of gyration: 16.21 Å; chains: 1; bounding box: 35×17×50 Å

Sequence (81 aa):
MIILFKFLKISFFVFLDISGILLGVFLLFLGVLLVIGAAIPQWLDWIIVVIGICAFFLHLGHYFNLRYMRWLFGENYFLEK